Protein AF-A0A447RJL2-F1 (afdb_monomer_lite)

Secondary structure (DSSP, 8-state):
-HHHHHHHHHHHHHHHHHT--HHHHHHHHHHHHHHHHHHHHHHHHTSSS-HHHHHHTTT----HHHHHHHHHHHHHHHHHHHHHHHHHHHHS-HHHHHHIIIIIHHHHHHHHHHHHHHHHHHHS------

Radius of gyration: 19.76 Å; chains: 1; bounding box: 54×34×52 Å

Sequence (130 aa):
MALITFVLVAVFGGLTIFFHNDEFIKWKVTVIYALFAGALLFSQWVMKKPLIQRMLGKELSLPQQVWSRLNLAWAVFFILCGLANIYIAFWLPQNIWVNFKVFGLTALTLVFTLLSGIYIYRHMPQDDHH

InterPro domains:
  IPR006008 Inner membrane-spanning protein YciB [PF04279] (1-126)
  IPR006008 Inner membrane-spanning protein YciB [PTHR36917] (1-129)
  IPR006008 Inner membrane-spanning protein YciB [TIGR00997] (1-128)

Organism: Klebsiella pneumoniae (NCBI:txid573)

Structure (mmCIF, N/CA/C/O backbone):
data_AF-A0A447RJL2-F1
#
_entry.id   AF-A0A447RJL2-F1
#
loop_
_atom_site.group_PDB
_atom_site.id
_atom_site.type_symbol
_atom_site.label_atom_id
_atom_site.label_alt_id
_atom_site.label_comp_id
_atom_site.label_asym_id
_atom_site.label_entity_id
_atom_site.label_seq_id
_atom_site.pdbx_PDB_ins_code
_atom_site.Cartn_x
_atom_site.Cartn_y
_atom_site.Cartn_z
_atom_site.occupancy
_atom_site.B_iso_or_equiv
_atom_site.auth_seq_id
_atom_site.auth_comp_id
_atom_site.auth_asym_id
_atom_site.auth_atom_id
_atom_site.pdbx_PDB_model_num
ATOM 1 N N . MET A 1 1 ? 36.050 -6.253 5.233 1.00 61.84 1 MET A N 1
ATOM 2 C CA . MET A 1 1 ? 34.704 -5.657 5.074 1.00 61.84 1 MET A CA 1
ATOM 3 C C . MET A 1 1 ? 34.436 -5.230 3.634 1.00 61.84 1 MET A C 1
ATOM 5 O O . MET A 1 1 ? 33.607 -5.868 3.009 1.00 61.84 1 MET A O 1
ATOM 9 N N . ALA A 1 2 ? 35.181 -4.278 3.056 1.00 76.50 2 ALA A N 1
ATOM 10 C CA . ALA A 1 2 ? 34.940 -3.783 1.688 1.00 76.50 2 ALA A CA 1
ATOM 11 C C . ALA A 1 2 ? 34.955 -4.859 0.579 1.00 76.50 2 ALA A C 1
ATOM 13 O O . ALA A 1 2 ? 34.136 -4.809 -0.328 1.00 76.50 2 ALA A O 1
ATOM 14 N N . LEU A 1 3 ? 35.839 -5.859 0.673 1.00 84.81 3 LEU A N 1
ATOM 15 C CA . LEU A 1 3 ? 35.963 -6.923 -0.333 1.00 84.81 3 LEU A CA 1
ATOM 16 C C . LEU A 1 3 ? 34.764 -7.888 -0.319 1.00 84.81 3 LEU A C 1
ATOM 18 O O . LEU A 1 3 ? 34.304 -8.325 -1.366 1.00 84.81 3 LEU A O 1
ATOM 22 N N . ILE A 1 4 ? 34.195 -8.140 0.864 1.00 81.62 4 ILE A N 1
ATOM 23 C CA . ILE A 1 4 ? 32.968 -8.932 1.027 1.00 81.62 4 ILE A CA 1
ATOM 24 C C . ILE A 1 4 ? 31.780 -8.150 0.464 1.00 81.62 4 ILE A C 1
ATOM 26 O O . ILE A 1 4 ? 30.994 -8.702 -0.298 1.00 81.62 4 ILE A O 1
ATOM 30 N N . THR A 1 5 ? 31.680 -6.853 0.770 1.00 81.81 5 THR A N 1
ATOM 31 C CA . THR A 1 5 ? 30.635 -5.981 0.217 1.00 81.81 5 THR A CA 1
ATOM 32 C C . THR A 1 5 ? 30.738 -5.876 -1.303 1.00 81.81 5 THR A C 1
ATOM 34 O O . THR A 1 5 ? 29.720 -5.932 -1.979 1.00 81.81 5 THR A O 1
ATOM 37 N N . PHE A 1 6 ? 31.952 -5.781 -1.852 1.00 87.50 6 PHE A N 1
ATOM 38 C CA . PHE A 1 6 ? 32.187 -5.735 -3.294 1.00 87.50 6 PHE A CA 1
ATOM 39 C C . PHE A 1 6 ? 31.759 -7.031 -3.980 1.00 87.50 6 PHE A C 1
ATOM 41 O O . PHE A 1 6 ? 31.018 -6.976 -4.953 1.00 87.50 6 PHE A O 1
ATOM 48 N N . VAL A 1 7 ? 32.159 -8.191 -3.451 1.00 88.62 7 VAL A N 1
ATOM 49 C CA . VAL A 1 7 ? 31.732 -9.493 -3.987 1.00 88.62 7 VAL A CA 1
ATOM 50 C C . VAL A 1 7 ? 30.215 -9.632 -3.906 1.00 88.62 7 VAL A C 1
ATOM 52 O O . VAL A 1 7 ? 29.590 -10.063 -4.867 1.00 88.62 7 VAL A O 1
ATOM 55 N N . LEU A 1 8 ? 29.600 -9.200 -2.806 1.00 82.56 8 LEU A N 1
ATOM 56 C CA . LEU A 1 8 ? 28.153 -9.259 -2.641 1.00 82.56 8 LEU A CA 1
ATOM 57 C C . LEU A 1 8 ? 27.439 -8.337 -3.645 1.00 82.56 8 LEU A C 1
ATOM 59 O O . LEU A 1 8 ? 26.529 -8.780 -4.336 1.00 82.56 8 LEU A O 1
ATOM 63 N N . VAL A 1 9 ? 27.893 -7.094 -3.812 1.00 83.88 9 VAL A N 1
ATOM 64 C CA . VAL A 1 9 ? 27.345 -6.142 -4.796 1.00 83.88 9 VAL A CA 1
ATOM 65 C C . VAL A 1 9 ? 27.595 -6.601 -6.234 1.00 83.88 9 VAL A C 1
ATOM 67 O O . VAL A 1 9 ? 26.712 -6.449 -7.069 1.00 83.88 9 VAL A O 1
ATOM 70 N N . ALA A 1 10 ? 28.745 -7.202 -6.535 1.00 84.44 10 ALA A N 1
ATOM 71 C CA . ALA A 1 10 ? 29.060 -7.725 -7.861 1.00 84.44 10 ALA A CA 1
ATOM 72 C C . ALA A 1 10 ? 28.231 -8.973 -8.197 1.00 84.44 10 ALA A C 1
ATOM 74 O O . ALA A 1 10 ? 27.753 -9.100 -9.320 1.00 84.44 10 ALA A O 1
ATOM 75 N N . VAL A 1 11 ? 27.998 -9.861 -7.227 1.00 82.19 11 VAL A N 1
ATOM 76 C CA . VAL A 1 11 ? 27.144 -11.044 -7.402 1.00 82.19 11 VAL A CA 1
ATOM 77 C C . VAL A 1 11 ? 25.680 -10.633 -7.531 1.00 82.19 11 VAL A C 1
ATOM 79 O O . VAL A 1 11 ? 25.029 -11.039 -8.486 1.00 82.19 11 VAL A O 1
ATOM 82 N N . PHE A 1 12 ? 25.158 -9.787 -6.639 1.00 69.19 12 PHE A N 1
ATOM 83 C CA . PHE A 1 12 ? 23.769 -9.318 -6.716 1.00 69.19 12 PHE A CA 1
ATOM 84 C C . PHE A 1 12 ? 23.528 -8.384 -7.911 1.00 69.19 12 PHE A C 1
ATOM 86 O O . PHE A 1 12 ? 22.501 -8.501 -8.576 1.00 69.19 12 PHE A O 1
ATOM 93 N N . GLY A 1 13 ? 24.468 -7.495 -8.229 1.00 71.69 13 GLY A N 1
ATOM 94 C CA . GLY A 1 13 ? 24.423 -6.628 -9.409 1.00 71.69 13 GLY A CA 1
ATOM 95 C C . GLY A 1 13 ? 24.562 -7.418 -10.711 1.00 71.69 13 GLY A C 1
ATOM 96 O O . GLY A 1 13 ? 23.803 -7.196 -11.650 1.00 71.69 13 GLY A O 1
ATOM 97 N N . GLY A 1 14 ? 25.447 -8.417 -10.733 1.00 73.69 14 GLY A N 1
ATOM 98 C CA . GLY A 1 14 ? 25.600 -9.358 -11.840 1.00 73.69 14 GLY A CA 1
ATOM 99 C C . GLY A 1 14 ? 24.362 -10.229 -12.041 1.00 73.69 14 GLY A C 1
ATOM 100 O O . GLY A 1 14 ? 23.894 -10.348 -13.165 1.00 73.69 14 GLY A O 1
ATOM 101 N N . LEU A 1 15 ? 23.760 -10.755 -10.970 1.00 62.94 15 LEU A N 1
ATOM 102 C CA . LEU A 1 15 ? 22.485 -11.485 -11.015 1.00 62.94 15 LEU A CA 1
ATOM 103 C C . LEU A 1 15 ? 21.327 -10.599 -11.486 1.00 62.94 15 LEU A C 1
ATOM 105 O O . LEU A 1 15 ? 20.468 -11.081 -12.215 1.00 62.94 15 LEU A O 1
ATOM 109 N N . THR A 1 16 ? 21.321 -9.312 -11.128 1.00 65.12 16 THR A N 1
ATOM 110 C CA . THR A 1 16 ? 20.315 -8.339 -11.591 1.00 65.12 16 THR A CA 1
ATOM 111 C C . THR A 1 16 ? 20.385 -8.141 -13.109 1.00 65.12 16 THR A C 1
ATOM 113 O O . THR A 1 16 ? 19.349 -8.091 -13.767 1.00 65.12 16 THR A O 1
ATOM 116 N N . ILE A 1 17 ? 21.596 -8.098 -13.675 1.00 64.88 17 ILE A N 1
ATOM 117 C CA . ILE A 1 17 ? 21.822 -8.012 -15.126 1.00 64.88 17 ILE A CA 1
ATOM 118 C C . ILE A 1 17 ? 21.575 -9.370 -15.800 1.00 64.88 17 ILE A C 1
ATOM 120 O O . ILE A 1 17 ? 20.953 -9.434 -16.854 1.00 64.88 17 ILE A O 1
ATOM 124 N N . PHE A 1 18 ? 22.021 -10.471 -15.194 1.00 61.44 18 PHE A N 1
ATOM 125 C CA . PHE A 1 18 ? 21.936 -11.814 -15.773 1.00 61.44 18 PHE A CA 1
ATOM 126 C C . PHE A 1 18 ? 20.496 -12.320 -15.863 1.00 61.44 18 PHE A C 1
ATOM 128 O O . PHE A 1 18 ? 20.121 -12.921 -16.864 1.00 61.44 18 PHE A O 1
ATOM 135 N N . PHE A 1 19 ? 19.666 -12.040 -14.853 1.00 58.47 19 PHE A N 1
ATOM 136 C CA . PHE A 1 19 ? 18.263 -12.440 -14.890 1.00 58.47 19 PHE A CA 1
ATOM 137 C C . PHE A 1 19 ? 17.418 -11.602 -15.853 1.00 58.47 19 PHE A C 1
ATOM 139 O O . PHE A 1 19 ? 16.343 -12.071 -16.216 1.00 58.47 19 PHE A O 1
ATOM 146 N N . HIS A 1 20 ? 17.863 -10.404 -16.275 1.00 54.38 20 HIS A N 1
ATOM 147 C CA . HIS A 1 20 ? 17.104 -9.528 -17.188 1.00 54.38 20 HIS A CA 1
ATOM 148 C C . HIS A 1 20 ? 15.631 -9.337 -16.763 1.00 54.38 20 HIS A C 1
ATOM 150 O O . HIS A 1 20 ? 14.749 -9.137 -17.592 1.00 54.38 20 HIS A O 1
ATOM 156 N N . ASN A 1 21 ? 15.324 -9.456 -15.467 1.00 58.53 21 ASN A N 1
ATOM 157 C CA . ASN A 1 21 ? 13.955 -9.722 -15.039 1.00 58.53 21 ASN A CA 1
ATOM 158 C C . ASN A 1 21 ? 13.375 -8.553 -14.245 1.00 58.53 21 ASN A C 1
ATOM 160 O O . ASN A 1 21 ? 13.142 -8.640 -13.037 1.00 58.53 21 ASN A O 1
ATOM 164 N N . ASP A 1 22 ? 13.086 -7.456 -14.946 1.00 60.06 22 ASP A N 1
ATOM 165 C CA . ASP A 1 22 ? 12.184 -6.415 -14.434 1.00 60.06 22 ASP A CA 1
ATOM 166 C C . ASP A 1 22 ? 10.855 -7.021 -13.950 1.00 60.06 22 ASP A C 1
ATOM 168 O O . ASP A 1 22 ? 10.245 -6.543 -12.991 1.00 60.06 22 ASP A O 1
ATOM 172 N N . GLU A 1 23 ? 10.436 -8.127 -14.565 1.00 66.94 23 GLU A N 1
ATOM 173 C CA . GLU A 1 23 ? 9.261 -8.906 -14.190 1.00 66.94 23 GLU A CA 1
ATOM 174 C C . GLU A 1 23 ? 9.357 -9.487 -12.774 1.00 66.94 23 GLU A C 1
ATOM 176 O O . GLU A 1 23 ? 8.385 -9.400 -12.023 1.00 66.94 23 GLU A O 1
ATOM 181 N N . PHE A 1 24 ? 10.522 -9.974 -12.337 1.00 68.94 24 PHE A N 1
ATOM 182 C CA . PHE A 1 24 ? 10.695 -10.473 -10.966 1.00 68.94 24 PHE A CA 1
ATOM 183 C C . PHE A 1 24 ? 10.484 -9.365 -9.924 1.00 68.94 24 PHE A C 1
ATOM 185 O O . PHE A 1 24 ? 9.826 -9.572 -8.899 1.00 68.94 24 PHE A O 1
ATOM 192 N N . ILE A 1 25 ? 10.987 -8.156 -10.192 1.00 70.62 25 ILE A N 1
ATOM 193 C CA . ILE A 1 25 ? 10.814 -7.013 -9.285 1.00 70.62 25 ILE A CA 1
ATOM 194 C C . ILE A 1 25 ? 9.350 -6.545 -9.283 1.00 70.62 25 ILE A C 1
ATOM 196 O O . ILE A 1 25 ? 8.825 -6.190 -8.222 1.00 70.62 25 ILE A O 1
ATOM 200 N N . LYS A 1 26 ? 8.678 -6.576 -10.439 1.00 74.62 26 LYS A N 1
ATOM 201 C CA . LYS A 1 26 ? 7.245 -6.268 -10.578 1.00 74.62 26 LYS A CA 1
ATOM 202 C C . LYS A 1 26 ? 6.373 -7.259 -9.798 1.00 74.62 26 LYS A C 1
ATOM 204 O O . LYS A 1 26 ? 5.535 -6.829 -9.000 1.00 74.62 26 LYS A O 1
ATOM 209 N N . TRP A 1 27 ? 6.626 -8.562 -9.944 1.00 78.06 27 TRP A N 1
ATOM 210 C CA . TRP A 1 27 ? 5.924 -9.629 -9.222 1.00 78.06 27 TRP A CA 1
ATOM 211 C C . TRP A 1 27 ? 6.169 -9.584 -7.715 1.00 78.06 27 TRP A C 1
ATOM 213 O O . TRP A 1 27 ? 5.224 -9.771 -6.947 1.0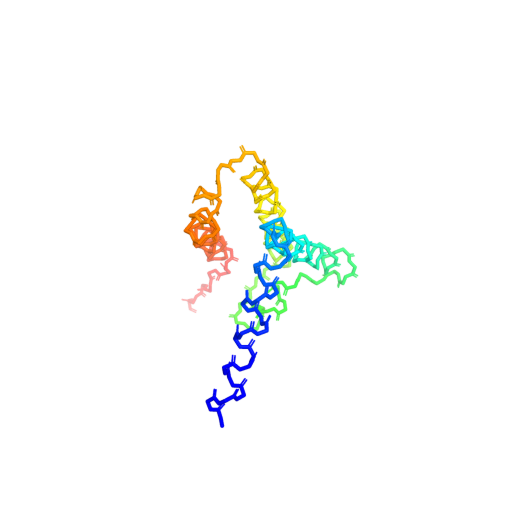0 78.06 27 TRP A O 1
ATOM 223 N N . LYS A 1 28 ? 7.393 -9.265 -7.272 1.00 79.56 28 LYS A N 1
ATOM 224 C CA . LYS A 1 28 ? 7.717 -9.115 -5.844 1.00 79.56 28 LYS A CA 1
ATOM 225 C C . LYS A 1 28 ? 6.764 -8.142 -5.145 1.00 79.56 28 LYS A C 1
ATOM 227 O O . LYS A 1 28 ? 6.274 -8.445 -4.061 1.00 79.56 28 LYS A O 1
ATOM 232 N N . VAL A 1 29 ? 6.486 -6.991 -5.762 1.00 82.19 29 VAL A N 1
ATOM 233 C CA . VAL A 1 29 ? 5.576 -5.977 -5.199 1.00 82.19 29 VAL A CA 1
ATOM 234 C C . VAL A 1 29 ? 4.142 -6.514 -5.117 1.00 82.19 29 VAL A C 1
ATOM 236 O O . VAL A 1 29 ? 3.508 -6.412 -4.069 1.00 82.19 29 VAL A O 1
ATOM 239 N N . THR A 1 30 ? 3.654 -7.153 -6.182 1.00 86.69 30 THR A N 1
ATOM 240 C CA . THR A 1 30 ? 2.306 -7.740 -6.230 1.00 86.69 30 THR A CA 1
ATOM 241 C C . THR A 1 30 ? 2.100 -8.822 -5.172 1.00 86.69 30 THR A C 1
ATOM 243 O O . THR A 1 30 ? 1.093 -8.807 -4.465 1.00 86.69 30 THR A O 1
ATOM 246 N N . VAL A 1 31 ? 3.055 -9.748 -5.036 1.00 87.94 31 VAL A N 1
ATOM 247 C CA . VAL A 1 31 ? 2.969 -10.857 -4.073 1.00 87.94 31 VAL A CA 1
ATOM 248 C C . VAL A 1 31 ? 2.911 -10.326 -2.645 1.00 87.94 31 VAL A C 1
ATOM 250 O O . VAL A 1 31 ? 2.100 -10.799 -1.856 1.00 87.94 31 VAL A O 1
ATOM 253 N N . ILE A 1 32 ? 3.709 -9.305 -2.318 1.00 89.38 32 ILE A N 1
ATOM 254 C CA . ILE A 1 32 ? 3.683 -8.680 -0.991 1.00 89.38 32 ILE A CA 1
ATOM 255 C C . ILE A 1 32 ? 2.292 -8.106 -0.691 1.00 89.38 32 ILE A C 1
ATOM 257 O O . ILE A 1 32 ? 1.740 -8.377 0.375 1.00 89.38 32 ILE A O 1
ATOM 261 N N . TYR A 1 33 ? 1.686 -7.370 -1.626 1.00 89.00 33 TYR A N 1
ATOM 262 C CA . TYR A 1 33 ? 0.344 -6.817 -1.423 1.00 89.00 33 TYR A CA 1
ATOM 263 C C . TYR A 1 33 ? -0.740 -7.886 -1.304 1.00 89.00 33 TYR A C 1
ATOM 265 O O . TYR A 1 33 ? -1.596 -7.791 -0.423 1.00 89.00 33 TYR A O 1
ATOM 273 N N . ALA A 1 34 ? -0.676 -8.931 -2.129 1.00 89.12 34 ALA A N 1
ATOM 274 C CA . ALA A 1 34 ? -1.592 -10.061 -2.039 1.00 89.12 34 ALA A CA 1
ATOM 275 C C . ALA A 1 34 ? -1.469 -10.788 -0.688 1.00 89.12 34 ALA A C 1
ATOM 277 O O . ALA A 1 34 ? -2.484 -11.131 -0.084 1.00 89.12 34 ALA A O 1
ATOM 278 N N . LEU A 1 35 ? -0.245 -10.966 -0.177 1.00 91.06 35 LEU A N 1
ATOM 279 C CA . LEU A 1 35 ? -0.001 -11.554 1.141 1.00 91.06 35 LEU A CA 1
ATOM 280 C C . LEU A 1 35 ? -0.563 -10.684 2.268 1.00 91.06 35 LEU A C 1
ATOM 282 O O . LEU A 1 35 ? -1.220 -11.217 3.158 1.00 91.06 35 LEU A O 1
ATOM 286 N N . PHE A 1 36 ? -0.363 -9.362 2.229 1.00 89.75 36 PHE A N 1
ATOM 287 C CA . PHE A 1 36 ? -0.937 -8.458 3.232 1.00 89.75 36 PHE A CA 1
ATOM 288 C C . PHE A 1 36 ? -2.467 -8.469 3.205 1.00 89.75 36 PHE A C 1
ATOM 290 O O . PHE A 1 36 ? -3.096 -8.623 4.252 1.00 89.75 36 PHE A O 1
ATOM 297 N N . ALA A 1 37 ? -3.071 -8.371 2.020 1.00 89.62 37 ALA A N 1
ATOM 298 C CA . ALA A 1 37 ? -4.517 -8.473 1.863 1.00 89.62 37 ALA A CA 1
ATOM 299 C C . ALA A 1 37 ? -5.053 -9.813 2.386 1.00 89.62 37 ALA A C 1
ATOM 301 O O . ALA A 1 37 ? -5.990 -9.841 3.185 1.00 89.62 37 ALA A O 1
ATOM 302 N N . GLY A 1 38 ? -4.421 -10.919 1.986 1.00 89.44 38 GLY A N 1
ATOM 303 C CA . GLY A 1 38 ? -4.774 -12.263 2.427 1.00 89.44 38 GLY A CA 1
ATOM 304 C C . GLY A 1 38 ? -4.650 -12.427 3.939 1.00 89.44 38 GLY A C 1
ATOM 305 O O . GLY A 1 38 ? -5.574 -12.931 4.568 1.00 89.44 38 GLY A O 1
ATOM 306 N N . ALA A 1 39 ? -3.567 -11.938 4.546 1.00 88.12 39 ALA A N 1
ATOM 307 C CA . ALA A 1 39 ? -3.359 -11.990 5.991 1.00 88.12 39 ALA A CA 1
ATOM 308 C C . ALA A 1 39 ? -4.421 -11.188 6.760 1.00 88.12 39 ALA A C 1
ATOM 310 O O . ALA A 1 39 ? -4.932 -11.663 7.777 1.00 88.12 39 ALA A O 1
ATOM 311 N N . LEU A 1 40 ? -4.796 -10.002 6.270 1.00 87.19 40 LEU A N 1
ATOM 312 C CA . LEU A 1 40 ? -5.846 -9.183 6.882 1.00 87.19 40 LEU A CA 1
ATOM 313 C C . LEU A 1 40 ? -7.220 -9.854 6.791 1.00 87.19 40 LEU A C 1
ATOM 315 O O . LEU A 1 40 ? -7.933 -9.910 7.798 1.00 87.19 40 LEU A O 1
ATOM 319 N N . LEU A 1 41 ? -7.583 -10.392 5.623 1.00 88.06 41 LEU A N 1
ATOM 320 C CA . LEU A 1 41 ? -8.847 -11.112 5.436 1.00 88.06 41 LEU A CA 1
ATOM 321 C C . LEU A 1 41 ? -8.882 -12.402 6.260 1.00 88.06 41 LEU A C 1
ATOM 323 O O . LEU A 1 41 ? -9.861 -12.666 6.957 1.00 88.06 41 LEU A O 1
ATOM 327 N N . PHE A 1 42 ? -7.789 -13.166 6.256 1.00 87.12 42 PHE A N 1
ATOM 328 C CA . PHE A 1 42 ? -7.648 -14.389 7.041 1.00 87.12 42 PHE A CA 1
ATOM 329 C C . PHE A 1 42 ? -7.749 -14.107 8.543 1.00 87.12 42 PHE A C 1
ATOM 331 O O . PHE A 1 42 ? -8.480 -14.796 9.251 1.00 87.12 42 PHE A O 1
ATOM 338 N N . SER A 1 43 ? -7.101 -13.053 9.047 1.00 84.81 43 SER A N 1
ATOM 339 C CA . SER A 1 43 ? -7.236 -12.644 10.452 1.00 84.81 43 SER A CA 1
ATOM 340 C C . SER A 1 43 ? -8.683 -12.294 10.811 1.00 84.81 43 SER A C 1
ATOM 342 O O . SER A 1 43 ? -9.156 -12.622 11.901 1.00 84.81 43 SER A O 1
ATOM 344 N N . GLN A 1 44 ? -9.410 -11.653 9.897 1.00 80.88 44 GLN A N 1
ATOM 345 C CA . GLN A 1 44 ? -10.798 -11.265 10.125 1.00 80.88 44 GLN A CA 1
ATOM 346 C C . GLN A 1 44 ? -11.758 -12.460 10.109 1.00 80.88 44 GLN A C 1
ATOM 348 O O . GLN A 1 44 ? -12.615 -12.550 10.987 1.00 80.88 44 GLN A O 1
ATOM 353 N N . TRP A 1 45 ? -11.614 -13.383 9.156 1.00 78.69 45 TRP A N 1
ATOM 354 C CA . TRP A 1 45 ? -12.525 -14.524 9.007 1.00 78.69 45 TRP A CA 1
ATOM 355 C C . TRP A 1 45 ? -12.165 -15.725 9.881 1.00 78.69 45 TRP A C 1
ATOM 357 O O . TRP A 1 45 ? -13.064 -16.368 10.418 1.00 78.69 45 TRP A O 1
ATOM 367 N N . VAL A 1 46 ? -10.875 -16.006 10.082 1.00 76.25 46 VAL A N 1
ATOM 368 C CA . VAL A 1 46 ? -10.417 -17.172 10.855 1.00 76.25 46 VAL A CA 1
ATOM 369 C C . VAL A 1 46 ? -10.201 -16.821 12.321 1.00 76.25 46 VAL A C 1
ATOM 371 O O . VAL A 1 46 ? -10.698 -17.520 13.199 1.00 76.25 46 VAL A O 1
ATOM 374 N N . MET A 1 47 ? -9.506 -15.717 12.619 1.00 70.88 47 MET A N 1
ATOM 375 C CA . MET A 1 47 ? -9.203 -15.356 14.012 1.00 70.88 47 MET A CA 1
ATOM 376 C C . MET A 1 47 ? -10.299 -14.520 14.685 1.00 70.88 47 MET A C 1
ATOM 378 O O . MET A 1 47 ? -10.202 -14.280 15.890 1.00 70.88 47 MET A O 1
ATOM 382 N N . LYS A 1 48 ? -11.307 -14.040 13.933 1.00 72.38 48 LYS A N 1
ATOM 383 C CA . LYS A 1 48 ? -12.376 -13.115 14.384 1.00 72.38 48 LYS A CA 1
ATOM 384 C C . LYS A 1 48 ? -11.863 -11.864 15.120 1.00 72.38 48 LYS A C 1
ATOM 386 O O . LYS A 1 48 ? -12.628 -11.136 15.751 1.00 72.38 48 LYS A O 1
ATOM 391 N N . LYS A 1 49 ? -10.558 -11.605 15.031 1.00 74.75 49 LYS A N 1
ATOM 392 C CA . LYS A 1 49 ? -9.848 -10.481 15.632 1.00 74.75 49 LYS A CA 1
ATOM 393 C C . LYS A 1 49 ? -9.101 -9.783 14.498 1.00 74.75 49 LYS A C 1
ATOM 395 O O . LYS A 1 49 ? -8.133 -10.348 13.984 1.00 74.75 49 LYS A O 1
ATOM 400 N N . PRO A 1 50 ? -9.569 -8.600 14.072 1.00 82.50 50 PRO A N 1
ATOM 401 C CA . PRO A 1 50 ? -8.891 -7.766 13.091 1.00 82.50 50 PRO A CA 1
ATOM 402 C C . PRO A 1 50 ? -7.404 -7.603 13.426 1.00 82.50 50 PRO A C 1
ATOM 404 O O . PRO A 1 50 ? -7.051 -7.318 14.572 1.00 82.50 50 PRO A O 1
ATOM 407 N N . LEU A 1 51 ? -6.518 -7.778 12.444 1.00 79.94 51 LEU A N 1
ATOM 408 C CA . LEU A 1 51 ? -5.072 -7.702 12.686 1.00 79.94 51 LEU A CA 1
ATOM 409 C C . LEU A 1 51 ? -4.678 -6.279 13.110 1.00 79.94 51 LEU A C 1
ATOM 411 O O . LEU A 1 51 ? -3.874 -6.087 14.018 1.00 79.94 51 LEU A O 1
ATOM 415 N N . ILE A 1 52 ? -5.347 -5.289 12.515 1.00 82.25 52 ILE A N 1
ATOM 416 C CA . ILE A 1 52 ? -5.187 -3.867 12.833 1.00 82.25 52 ILE A CA 1
ATOM 417 C C . ILE A 1 52 ? -5.546 -3.575 14.294 1.00 82.25 52 ILE A C 1
ATOM 419 O O . ILE A 1 52 ? -4.840 -2.820 14.955 1.00 82.25 52 ILE A O 1
ATOM 423 N N . GLN A 1 53 ? -6.567 -4.245 14.842 1.00 82.19 53 GLN A N 1
ATOM 424 C CA . GLN A 1 53 ? -6.904 -4.145 16.265 1.00 82.19 53 GLN A CA 1
ATOM 425 C C . GLN A 1 53 ? -5.784 -4.691 17.154 1.00 82.19 53 GLN A C 1
ATOM 427 O O . GLN A 1 53 ? -5.541 -4.151 18.224 1.00 82.19 53 GLN A O 1
ATOM 432 N N . ARG A 1 54 ? -5.064 -5.743 16.743 1.00 78.69 54 ARG A N 1
ATOM 433 C CA . ARG A 1 54 ? -3.921 -6.239 17.532 1.00 78.69 54 ARG A CA 1
ATOM 434 C C . ARG A 1 54 ? -2.746 -5.265 17.538 1.00 78.69 54 ARG A C 1
ATOM 436 O O . ARG A 1 54 ? -2.014 -5.229 18.521 1.00 78.69 54 ARG A O 1
ATOM 443 N N . MET A 1 55 ? -2.567 -4.512 16.454 1.00 79.75 55 MET A N 1
ATOM 444 C CA . MET A 1 55 ? -1.479 -3.542 16.323 1.00 79.75 55 MET A CA 1
ATOM 445 C C . MET A 1 55 ? -1.781 -2.231 17.057 1.00 79.75 55 MET A C 1
ATOM 447 O O . MET A 1 55 ? -0.911 -1.719 17.749 1.00 79.75 55 MET A O 1
ATOM 451 N N . LEU A 1 56 ? -3.006 -1.710 16.928 1.00 79.62 56 LEU A N 1
ATOM 452 C CA . LEU A 1 56 ? -3.394 -0.380 17.425 1.00 79.62 56 LEU A CA 1
ATOM 453 C C . LEU A 1 56 ? -4.316 -0.408 18.651 1.00 79.62 56 LEU A C 1
ATOM 455 O O . LEU A 1 56 ? -4.468 0.603 19.324 1.00 79.62 56 LEU A O 1
ATOM 459 N N . GLY A 1 57 ? -4.924 -1.547 18.977 1.00 74.25 57 GLY A N 1
ATOM 460 C CA . GLY A 1 57 ? -5.905 -1.655 20.062 1.00 74.25 57 GLY A CA 1
ATOM 461 C C . GLY A 1 57 ? -5.326 -1.553 21.474 1.00 74.25 57 GLY A C 1
ATOM 462 O O . GLY A 1 57 ? -6.090 -1.598 22.429 1.00 74.25 57 GLY A O 1
ATOM 463 N N . LYS A 1 58 ? -3.997 -1.440 21.619 1.00 74.19 58 LYS A N 1
ATOM 464 C CA . LYS A 1 58 ? -3.359 -1.073 22.895 1.00 74.19 58 LYS A CA 1
ATOM 465 C C . LYS A 1 58 ? -3.448 0.427 23.173 1.00 74.19 58 LYS A C 1
ATOM 467 O O . LYS A 1 58 ? -3.580 0.809 24.324 1.00 74.19 58 LYS A O 1
ATOM 472 N N . GLU A 1 59 ? -3.390 1.236 22.118 1.00 74.62 59 GLU A N 1
ATOM 473 C CA . GLU A 1 59 ? -3.362 2.699 22.198 1.00 74.62 59 GLU A CA 1
ATOM 474 C C . GLU A 1 59 ? -4.755 3.313 21.989 1.00 74.62 59 GLU A C 1
ATOM 476 O O . GLU A 1 59 ? -4.994 4.452 22.370 1.00 74.62 59 GLU A O 1
ATOM 481 N N . LEU A 1 60 ? -5.683 2.575 21.361 1.00 77.44 60 LEU A N 1
ATOM 482 C CA . LEU A 1 60 ? -6.995 3.085 20.956 1.00 77.44 60 LEU A CA 1
ATOM 483 C C . LEU A 1 60 ? -8.128 2.144 21.391 1.00 77.44 60 LEU A C 1
ATOM 485 O O . LEU A 1 60 ? -8.117 0.955 21.062 1.00 77.44 60 LEU A O 1
ATOM 489 N N . SER A 1 61 ? -9.153 2.685 22.054 1.00 75.56 61 SER A N 1
ATOM 490 C CA . SER A 1 61 ? -10.400 1.982 22.376 1.00 75.56 61 SER A CA 1
ATOM 491 C C . SER A 1 61 ? -11.475 2.308 21.329 1.00 75.56 61 SER A C 1
ATOM 493 O O . SER A 1 61 ? -12.028 3.400 21.270 1.00 75.56 61 SER A O 1
ATOM 495 N N . LEU A 1 62 ? -11.774 1.346 20.452 1.00 79.81 62 LEU A N 1
ATOM 496 C CA . LEU A 1 62 ? -12.829 1.483 19.438 1.00 79.81 62 LEU A CA 1
ATOM 497 C C . LEU A 1 62 ? -13.782 0.282 19.478 1.00 79.81 62 LEU A C 1
ATOM 499 O O . LEU A 1 62 ? -13.339 -0.833 19.785 1.00 79.81 62 LEU A O 1
ATOM 503 N N . PRO A 1 63 ? -15.064 0.465 19.103 1.00 82.00 63 PRO A N 1
ATOM 504 C CA . PRO A 1 63 ? -16.015 -0.632 18.958 1.00 82.00 63 PRO A CA 1
ATOM 505 C C . PRO A 1 63 ? -15.520 -1.720 17.995 1.00 82.00 63 PRO A C 1
ATOM 507 O O . PRO A 1 63 ? -14.909 -1.435 16.961 1.00 82.00 63 PRO A O 1
ATOM 510 N N . GLN A 1 64 ? -15.854 -2.983 18.278 1.00 80.81 64 GLN A N 1
ATOM 511 C CA . GLN A 1 64 ? -15.409 -4.132 17.476 1.00 80.81 64 GLN A CA 1
ATOM 512 C C . GLN A 1 64 ? -15.833 -4.031 15.998 1.00 80.81 64 GLN A C 1
ATOM 514 O O . GLN A 1 64 ? -15.075 -4.417 15.103 1.00 80.81 64 GLN A O 1
ATOM 519 N N . GLN A 1 65 ? -17.013 -3.465 15.717 1.00 82.00 65 GLN A N 1
ATOM 520 C CA . GLN A 1 65 ? -17.475 -3.210 14.350 1.00 82.00 65 GLN A CA 1
ATOM 521 C C . GLN A 1 65 ? -16.549 -2.252 13.583 1.00 82.00 65 GLN A C 1
ATOM 523 O O . GLN A 1 65 ? -16.304 -2.474 12.396 1.00 82.00 65 GLN A O 1
ATOM 528 N N . VAL A 1 66 ? -16.012 -1.216 14.238 1.00 85.94 66 VAL A N 1
ATOM 529 C CA . VAL A 1 66 ? -15.119 -0.227 13.605 1.00 85.94 66 VAL A CA 1
ATOM 530 C C . VAL A 1 66 ? -13.793 -0.884 13.237 1.00 85.94 66 VAL A C 1
ATOM 532 O O . VAL A 1 66 ? -13.336 -0.738 12.104 1.00 85.94 66 VAL A O 1
ATOM 535 N N . TRP A 1 67 ? -13.234 -1.710 14.127 1.00 87.50 67 TRP A N 1
ATOM 536 C CA . TRP A 1 67 ? -12.031 -2.495 13.838 1.00 87.50 67 TRP A CA 1
ATOM 537 C C . TRP A 1 67 ? -12.204 -3.436 12.647 1.00 87.50 67 TRP A C 1
ATOM 539 O O . TRP A 1 67 ? -11.313 -3.542 11.803 1.00 87.50 67 TRP A O 1
ATOM 549 N N . SER A 1 68 ? -13.354 -4.110 12.556 1.00 85.94 68 SER A N 1
ATOM 550 C CA . SER A 1 68 ? -13.643 -5.006 11.434 1.00 85.94 68 SER A CA 1
ATOM 551 C C . SER A 1 68 ? -13.784 -4.248 10.115 1.00 85.94 68 SER A C 1
ATOM 553 O O . SER A 1 68 ? -13.316 -4.738 9.088 1.00 85.94 68 SER A O 1
ATOM 555 N N . ARG A 1 69 ? -14.409 -3.063 10.125 1.00 88.00 69 ARG A N 1
ATOM 556 C CA . ARG A 1 69 ? -14.524 -2.212 8.931 1.00 88.00 69 ARG A CA 1
ATOM 557 C C . ARG A 1 69 ? -13.168 -1.669 8.502 1.00 88.00 69 ARG A C 1
ATOM 559 O O . ARG A 1 69 ? -12.859 -1.710 7.317 1.00 88.00 69 ARG A O 1
ATOM 566 N N . LEU A 1 70 ? -12.348 -1.226 9.453 1.00 89.50 70 LEU A N 1
ATOM 567 C CA . LEU A 1 70 ? -11.008 -0.715 9.186 1.00 89.50 70 LEU A CA 1
ATOM 568 C C . LEU A 1 70 ? -10.113 -1.805 8.583 1.00 89.50 70 LEU A C 1
ATOM 570 O O . LEU A 1 70 ? -9.479 -1.585 7.558 1.00 89.50 70 LEU A O 1
ATOM 574 N N . ASN A 1 71 ? -10.112 -3.008 9.156 1.00 89.94 71 ASN A N 1
ATOM 575 C CA . ASN A 1 71 ? -9.344 -4.134 8.624 1.00 89.94 71 ASN A CA 1
ATOM 576 C C . ASN A 1 71 ? -9.792 -4.544 7.220 1.00 89.94 71 ASN A C 1
ATOM 578 O O . ASN A 1 71 ? -8.943 -4.779 6.362 1.00 89.94 71 ASN A O 1
ATOM 582 N N . LEU A 1 72 ? -11.103 -4.558 6.963 1.00 89.62 72 LEU A N 1
ATOM 583 C CA . LEU A 1 72 ? -11.631 -4.785 5.620 1.00 89.62 72 LEU A CA 1
ATOM 584 C C . LEU A 1 72 ? -11.190 -3.679 4.650 1.00 89.62 72 LEU A C 1
ATOM 586 O O . LEU A 1 72 ? -10.754 -3.985 3.545 1.00 89.62 72 LEU A O 1
ATOM 590 N N . ALA A 1 73 ? -11.256 -2.411 5.062 1.00 91.50 73 ALA A N 1
ATOM 591 C CA . ALA A 1 73 ? -10.837 -1.281 4.238 1.00 91.50 73 ALA A CA 1
ATOM 592 C C . ALA A 1 73 ? -9.354 -1.388 3.850 1.00 91.50 73 ALA A C 1
ATOM 594 O O . ALA A 1 73 ? -9.018 -1.219 2.681 1.00 91.50 73 ALA A O 1
ATOM 595 N N . TRP A 1 74 ? -8.478 -1.736 4.795 1.00 92.00 74 TRP A N 1
ATOM 596 C CA . TRP A 1 74 ? -7.056 -1.972 4.523 1.00 92.00 74 TRP A CA 1
ATOM 597 C C . TRP A 1 74 ? -6.820 -3.188 3.625 1.00 92.00 74 TRP A C 1
ATOM 599 O O . TRP A 1 74 ? -5.976 -3.130 2.733 1.00 92.00 74 TRP A O 1
ATOM 609 N N . ALA A 1 75 ? -7.572 -4.276 3.806 1.00 91.62 75 ALA A N 1
ATOM 610 C CA . ALA A 1 75 ? -7.486 -5.430 2.915 1.00 91.62 75 ALA A CA 1
ATOM 611 C C . ALA A 1 75 ? -7.862 -5.058 1.473 1.00 91.62 75 ALA A C 1
ATOM 613 O O . ALA A 1 75 ? -7.123 -5.378 0.542 1.00 91.62 75 ALA A O 1
ATOM 614 N N . VAL A 1 76 ? -8.969 -4.330 1.292 1.00 92.62 76 VAL A N 1
ATOM 615 C CA . VAL A 1 76 ? -9.404 -3.817 -0.016 1.00 92.62 76 VAL A CA 1
ATOM 616 C C . VAL A 1 76 ? -8.363 -2.862 -0.595 1.00 92.62 76 VAL A C 1
ATOM 618 O O . VAL A 1 76 ? -8.027 -2.983 -1.769 1.00 92.62 76 VAL A O 1
ATOM 621 N N . PHE A 1 77 ? -7.795 -1.967 0.214 1.00 93.25 77 PHE A N 1
ATOM 622 C CA . PHE A 1 77 ? -6.728 -1.064 -0.215 1.00 93.25 77 PHE A CA 1
ATOM 623 C C . PHE A 1 77 ? -5.512 -1.829 -0.754 1.00 93.25 77 PHE A C 1
ATOM 625 O O . PHE A 1 77 ? -5.058 -1.547 -1.860 1.00 93.25 77 PHE A O 1
ATOM 632 N N . PHE A 1 78 ? -5.030 -2.853 -0.041 1.00 92.31 78 PHE A N 1
ATOM 633 C CA . PHE A 1 78 ? -3.913 -3.672 -0.518 1.00 92.31 78 PHE A CA 1
ATOM 634 C C . PHE A 1 78 ? -4.247 -4.460 -1.790 1.00 92.31 78 PHE A C 1
ATOM 636 O O . PHE A 1 78 ? -3.392 -4.567 -2.670 1.00 92.31 78 PHE A O 1
ATOM 643 N N . ILE A 1 79 ? -5.481 -4.954 -1.936 1.00 92.94 79 ILE A N 1
ATOM 644 C CA . ILE A 1 79 ? -5.942 -5.587 -3.184 1.00 92.94 79 ILE A CA 1
ATOM 645 C C . ILE A 1 79 ? -5.897 -4.580 -4.334 1.00 92.94 79 ILE A C 1
ATOM 647 O O . ILE A 1 79 ? -5.333 -4.881 -5.384 1.00 92.94 79 ILE A O 1
ATOM 651 N N . LEU A 1 80 ? -6.436 -3.374 -4.135 1.00 93.38 80 LEU A N 1
ATOM 652 C CA . LEU A 1 80 ? -6.433 -2.316 -5.145 1.00 93.38 80 LEU A CA 1
ATOM 653 C C . LEU A 1 80 ? -5.008 -1.892 -5.518 1.00 93.38 80 LEU A C 1
ATOM 655 O O . LEU A 1 80 ? -4.714 -1.754 -6.703 1.00 93.38 80 LEU A O 1
ATOM 659 N N . CYS A 1 81 ? -4.101 -1.755 -4.547 1.00 91.81 81 CYS A N 1
ATOM 660 C CA . CYS A 1 81 ? -2.685 -1.485 -4.806 1.00 91.81 81 CYS A CA 1
ATOM 661 C C . CYS A 1 81 ? -2.015 -2.618 -5.592 1.00 91.81 81 CYS A C 1
ATOM 663 O O . CYS A 1 81 ? -1.251 -2.344 -6.516 1.00 91.81 81 CYS A O 1
ATOM 665 N N . GLY A 1 82 ? -2.312 -3.877 -5.258 1.00 90.56 82 GLY A N 1
ATOM 666 C CA . GLY A 1 82 ? -1.830 -5.042 -5.997 1.00 90.56 82 GLY A CA 1
ATOM 667 C C . GLY A 1 82 ? -2.309 -5.038 -7.449 1.00 90.56 82 GLY A C 1
ATOM 668 O O . GLY A 1 82 ? -1.492 -5.158 -8.359 1.00 90.56 82 GLY A O 1
ATOM 669 N N . LEU A 1 83 ? -3.607 -4.821 -7.677 1.00 92.00 83 LEU A N 1
ATOM 670 C CA . LEU A 1 83 ? -4.202 -4.741 -9.016 1.00 92.00 83 LEU A CA 1
ATOM 671 C C . LEU A 1 83 ? -3.655 -3.557 -9.821 1.00 92.00 83 LEU A C 1
ATOM 673 O O . LEU A 1 83 ? -3.282 -3.728 -10.980 1.00 92.00 83 LEU A O 1
ATOM 677 N N . ALA A 1 84 ? -3.543 -2.378 -9.204 1.00 91.38 84 ALA A N 1
ATOM 678 C CA . ALA A 1 84 ? -2.944 -1.205 -9.829 1.00 91.38 84 ALA A CA 1
ATOM 679 C C . ALA A 1 84 ? -1.470 -1.453 -10.181 1.00 91.38 84 ALA A C 1
ATOM 681 O O . ALA A 1 84 ? -1.039 -1.102 -11.277 1.00 91.38 84 ALA A O 1
ATOM 682 N N . ASN A 1 85 ? -0.706 -2.112 -9.300 1.00 90.88 85 ASN A N 1
ATOM 683 C CA . ASN A 1 85 ? 0.674 -2.490 -9.593 1.00 90.88 85 ASN A CA 1
ATOM 684 C C . ASN A 1 85 ? 0.748 -3.463 -10.771 1.00 90.88 85 ASN A C 1
ATOM 686 O O . ASN A 1 85 ? 1.571 -3.230 -11.641 1.00 90.88 85 ASN A O 1
ATOM 690 N N . ILE A 1 86 ? -0.102 -4.496 -10.844 1.00 89.94 86 ILE A N 1
ATOM 691 C CA . ILE A 1 86 ? -0.152 -5.409 -12.002 1.00 89.94 86 ILE A CA 1
ATOM 692 C C . ILE A 1 86 ? -0.449 -4.616 -13.280 1.00 89.94 86 ILE A C 1
ATOM 694 O O . ILE A 1 86 ? 0.313 -4.692 -14.240 1.00 89.94 86 ILE A O 1
ATOM 698 N N . TYR A 1 87 ? -1.512 -3.811 -13.282 1.00 91.50 87 TYR A N 1
ATOM 699 C CA . TYR A 1 87 ? -1.896 -3.027 -14.454 1.00 91.50 87 TYR A CA 1
ATOM 700 C C . TYR A 1 87 ? -0.742 -2.138 -14.941 1.00 91.50 87 TYR A C 1
ATOM 702 O O . TYR A 1 87 ? -0.341 -2.199 -16.099 1.00 91.50 87 TYR A O 1
ATOM 710 N N . ILE A 1 88 ? -0.131 -1.372 -14.037 1.00 89.69 88 ILE A N 1
ATOM 711 C CA . ILE A 1 88 ? 0.945 -0.438 -14.381 1.00 89.69 88 ILE A CA 1
ATOM 712 C C . ILE A 1 88 ? 2.241 -1.178 -14.742 1.00 89.69 88 ILE A C 1
ATOM 714 O O . ILE A 1 88 ? 2.963 -0.757 -15.639 1.00 89.69 88 ILE A O 1
ATOM 718 N N . ALA A 1 89 ? 2.542 -2.291 -14.078 1.00 87.06 89 ALA A N 1
ATOM 719 C CA . ALA A 1 89 ? 3.750 -3.067 -14.322 1.00 87.06 89 ALA A CA 1
ATOM 720 C C . ALA A 1 89 ? 3.765 -3.754 -15.695 1.00 87.06 89 ALA A C 1
ATOM 722 O O . ALA A 1 89 ? 4.843 -3.874 -16.282 1.00 87.06 89 ALA A O 1
ATOM 723 N N . PHE A 1 90 ? 2.611 -4.220 -16.184 1.00 86.12 90 PHE A N 1
ATOM 724 C CA . PHE A 1 90 ? 2.520 -5.008 -17.420 1.00 86.12 90 PHE A CA 1
ATOM 725 C C . PHE A 1 90 ? 2.015 -4.215 -18.632 1.00 86.12 90 PHE A C 1
ATOM 727 O O . PHE A 1 90 ? 2.398 -4.547 -19.749 1.00 86.12 90 PHE A O 1
ATOM 734 N N . TRP A 1 91 ? 1.213 -3.159 -18.442 1.00 88.38 91 TRP A N 1
ATOM 735 C CA . TRP A 1 91 ? 0.663 -2.368 -19.556 1.00 88.38 91 TRP A CA 1
ATOM 736 C C . TRP A 1 91 ? 1.333 -1.008 -19.773 1.00 88.38 91 TRP A C 1
ATOM 738 O O . TRP A 1 91 ? 1.133 -0.412 -20.830 1.00 88.38 91 TRP A O 1
ATOM 748 N N . LEU A 1 92 ? 2.112 -0.492 -18.814 1.00 88.81 92 LEU A N 1
ATOM 749 C CA . LEU A 1 92 ? 2.750 0.823 -18.933 1.00 88.81 92 LEU A CA 1
ATOM 750 C C . LEU A 1 92 ? 4.283 0.738 -19.020 1.00 88.81 92 LEU A C 1
ATOM 752 O O . LEU A 1 92 ? 4.896 -0.224 -18.549 1.00 88.81 92 LEU A O 1
ATOM 756 N N . PRO A 1 93 ? 4.924 1.774 -19.594 1.00 88.44 93 PRO A N 1
ATOM 757 C CA . PRO A 1 93 ? 6.373 1.925 -19.603 1.00 88.44 93 PRO A CA 1
ATOM 758 C C . PRO A 1 93 ? 7.027 1.826 -18.213 1.00 88.44 93 PRO A C 1
ATOM 760 O O . PRO A 1 93 ? 6.486 2.278 -17.201 1.00 88.44 93 PRO A O 1
ATOM 763 N N . GLN A 1 94 ? 8.250 1.291 -18.169 1.00 82.31 94 GLN A N 1
ATOM 764 C CA . GLN A 1 94 ? 8.997 1.045 -16.928 1.00 82.31 94 GLN A CA 1
ATOM 765 C C . GLN A 1 94 ? 9.240 2.313 -16.099 1.00 82.31 94 GLN A C 1
ATOM 767 O O . GLN A 1 94 ? 9.164 2.262 -14.874 1.00 82.31 94 GLN A O 1
ATOM 772 N N . ASN A 1 95 ? 9.485 3.457 -16.740 1.00 86.19 95 ASN A N 1
ATOM 773 C CA . ASN A 1 95 ? 9.642 4.745 -16.057 1.00 86.19 95 ASN A CA 1
ATOM 774 C C . ASN A 1 95 ? 8.366 5.158 -15.297 1.00 86.19 95 ASN A C 1
ATOM 776 O O . ASN A 1 95 ? 8.451 5.649 -14.171 1.00 86.19 95 ASN A O 1
ATOM 780 N N . ILE A 1 96 ? 7.187 4.901 -15.871 1.00 88.06 96 ILE A N 1
ATOM 781 C CA . ILE A 1 96 ? 5.900 5.128 -15.208 1.00 88.06 96 ILE A CA 1
ATOM 782 C C . ILE A 1 96 ? 5.742 4.160 -14.038 1.00 88.06 96 ILE A C 1
ATOM 784 O O . ILE A 1 96 ? 5.361 4.589 -12.952 1.00 88.06 96 ILE A O 1
ATOM 788 N N . TRP A 1 97 ? 6.090 2.884 -14.215 1.00 89.62 97 TRP A N 1
ATOM 789 C CA . TRP A 1 97 ? 6.027 1.904 -13.130 1.00 89.62 97 TRP A CA 1
ATOM 790 C C . TRP A 1 97 ? 6.951 2.251 -11.953 1.00 89.62 97 TRP A C 1
ATOM 792 O O . TRP A 1 97 ? 6.511 2.188 -10.806 1.00 89.62 97 TRP A O 1
ATOM 802 N N . VAL A 1 98 ? 8.194 2.673 -12.203 1.00 85.38 98 VAL A N 1
ATOM 803 C CA . VAL A 1 98 ? 9.124 3.091 -11.137 1.00 85.38 98 VAL A CA 1
ATOM 804 C C . VAL A 1 98 ? 8.570 4.302 -10.381 1.00 85.38 98 VAL A C 1
ATOM 806 O O . VAL A 1 98 ? 8.520 4.282 -9.149 1.00 85.38 98 VAL A O 1
ATOM 809 N N . ASN A 1 99 ? 8.085 5.320 -11.097 1.00 90.25 99 ASN A N 1
ATOM 810 C CA . ASN A 1 99 ? 7.494 6.508 -10.479 1.00 90.25 99 ASN A CA 1
ATOM 811 C C . ASN A 1 99 ? 6.214 6.179 -9.704 1.00 90.25 99 ASN A C 1
ATOM 813 O O . ASN A 1 99 ? 6.021 6.668 -8.592 1.00 90.25 99 ASN A O 1
ATOM 817 N N . PHE A 1 100 ? 5.356 5.316 -10.246 1.00 89.62 100 PHE A N 1
ATOM 818 C CA . PHE A 1 100 ? 4.163 4.851 -9.551 1.00 89.62 100 PHE A CA 1
ATOM 819 C C . PHE A 1 100 ? 4.528 4.077 -8.285 1.00 89.62 100 PHE A C 1
ATOM 821 O O . PHE A 1 100 ? 3.956 4.326 -7.228 1.00 89.62 100 PHE A O 1
ATOM 828 N N . LYS A 1 101 ? 5.514 3.183 -8.359 1.00 85.44 101 LYS A N 1
ATOM 829 C CA . LYS A 1 101 ? 5.962 2.395 -7.213 1.00 85.44 101 LYS A CA 1
ATOM 830 C C . LYS A 1 101 ? 6.499 3.275 -6.084 1.00 85.44 101 LYS A C 1
ATOM 832 O O . LYS A 1 101 ? 6.208 3.011 -4.922 1.00 85.44 101 LYS A O 1
ATOM 837 N N . VAL A 1 102 ? 7.298 4.288 -6.414 1.00 87.12 102 VAL A N 1
ATOM 838 C CA . VAL A 1 102 ? 7.952 5.146 -5.415 1.00 87.12 102 VAL A CA 1
ATOM 839 C C . VAL A 1 102 ? 7.018 6.247 -4.925 1.00 87.12 102 VAL A C 1
ATOM 841 O O . VAL A 1 102 ? 6.849 6.407 -3.722 1.00 87.12 102 VAL A O 1
ATOM 844 N N . PHE A 1 103 ? 6.390 6.996 -5.828 1.00 91.88 103 PHE A N 1
ATOM 845 C CA . PHE A 1 103 ? 5.586 8.168 -5.476 1.00 91.88 103 PHE A CA 1
ATOM 846 C C . PHE A 1 103 ? 4.092 7.862 -5.444 1.00 91.88 103 PHE A C 1
ATOM 848 O O . PHE A 1 103 ? 3.419 8.254 -4.496 1.00 91.88 103 PHE A O 1
ATOM 855 N N . GLY A 1 104 ? 3.575 7.130 -6.433 1.00 90.88 104 GLY A N 1
ATOM 856 C CA . GLY A 1 104 ? 2.148 6.801 -6.526 1.00 90.88 104 GLY A CA 1
ATOM 857 C C . GLY A 1 104 ? 1.652 5.980 -5.335 1.00 90.88 104 GLY A C 1
ATOM 858 O O . GLY A 1 104 ? 0.718 6.388 -4.649 1.00 90.88 104 GLY A O 1
ATOM 859 N N . LEU A 1 105 ? 2.313 4.859 -5.037 1.00 89.31 105 LEU A N 1
ATOM 860 C CA . LEU A 1 105 ? 1.973 3.991 -3.906 1.00 89.31 105 LEU A CA 1
ATOM 861 C C . LEU A 1 105 ? 2.192 4.690 -2.563 1.00 89.31 105 LEU A C 1
ATOM 863 O O . LEU A 1 105 ? 1.376 4.528 -1.656 1.00 89.31 105 LEU A O 1
ATOM 867 N N . THR A 1 106 ? 3.246 5.499 -2.434 1.00 91.06 106 THR A N 1
ATOM 868 C CA . THR A 1 106 ? 3.494 6.282 -1.214 1.00 91.06 106 THR A CA 1
ATOM 869 C C . THR A 1 106 ? 2.394 7.315 -0.996 1.00 91.06 106 THR A C 1
ATOM 871 O O . THR A 1 106 ? 1.820 7.364 0.088 1.00 91.06 106 THR A O 1
ATOM 874 N N . ALA A 1 107 ? 2.026 8.082 -2.026 1.00 93.62 107 ALA A N 1
ATOM 875 C CA . ALA A 1 107 ? 0.934 9.049 -1.953 1.00 93.62 107 ALA A CA 1
ATOM 876 C C . ALA A 1 107 ? -0.406 8.368 -1.632 1.00 93.62 107 ALA A C 1
ATOM 878 O O . ALA A 1 107 ? -1.111 8.809 -0.726 1.00 93.62 107 ALA A O 1
ATOM 879 N N . LEU A 1 108 ? -0.724 7.253 -2.301 1.00 93.62 108 LEU A N 1
ATOM 880 C CA . LEU A 1 108 ? -1.915 6.444 -2.016 1.00 93.62 108 LEU A CA 1
ATOM 881 C C . LEU A 1 108 ? -1.947 5.977 -0.558 1.00 93.62 108 LEU A C 1
ATOM 883 O O . LEU A 1 108 ? -2.973 6.106 0.106 1.00 93.62 108 LEU A O 1
ATOM 887 N N . THR A 1 109 ? -0.823 5.470 -0.050 1.00 91.31 109 THR A N 1
ATOM 888 C CA . THR A 1 109 ? -0.720 4.979 1.331 1.00 91.31 109 THR A CA 1
ATOM 889 C C . THR A 1 109 ? -0.869 6.115 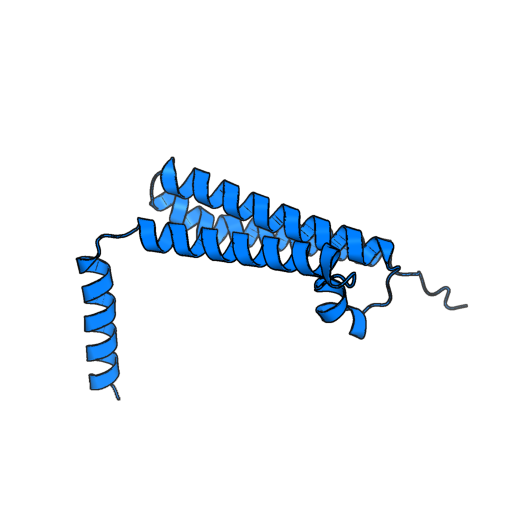2.333 1.00 91.31 109 THR A C 1
ATOM 891 O O . THR A 1 109 ? -1.570 5.953 3.330 1.00 91.31 109 THR A O 1
ATOM 894 N N . LEU A 1 110 ? -0.269 7.279 2.072 1.00 93.94 110 LEU A N 1
ATOM 895 C CA . LEU A 1 110 ? -0.412 8.462 2.923 1.00 93.94 110 LEU A CA 1
ATOM 896 C C . LEU A 1 110 ? -1.864 8.934 2.977 1.00 93.94 110 LEU A C 1
ATOM 898 O O . LEU A 1 110 ? -2.412 9.088 4.066 1.00 93.94 110 LEU A O 1
ATOM 902 N N . VAL A 1 111 ? -2.511 9.093 1.820 1.00 95.19 111 VAL A N 1
ATOM 903 C CA . VAL A 1 111 ? -3.925 9.484 1.742 1.00 95.19 111 VAL A CA 1
ATOM 904 C C . VAL A 1 111 ? -4.798 8.473 2.482 1.00 95.19 111 VAL A C 1
ATOM 906 O O . VAL A 1 111 ? -5.623 8.858 3.308 1.00 95.19 111 VAL A O 1
ATOM 909 N N . PHE A 1 112 ? -4.589 7.177 2.256 1.00 93.56 112 PHE A N 1
ATOM 910 C CA . PHE 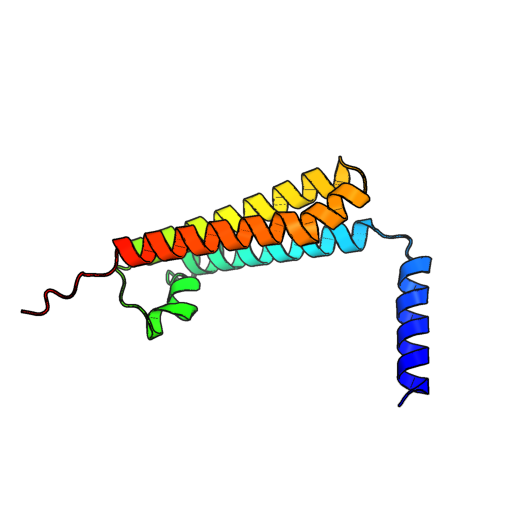A 1 112 ? -5.374 6.134 2.911 1.00 93.56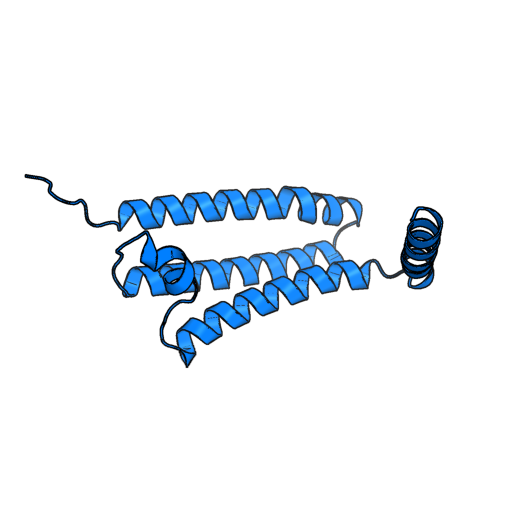 112 PHE A CA 1
ATOM 911 C C . PHE A 1 112 ? -5.146 6.074 4.428 1.00 93.56 112 PHE A C 1
ATOM 913 O O . PHE A 1 112 ? -6.086 5.857 5.195 1.00 93.56 112 PHE A O 1
ATOM 920 N N . THR A 1 113 ? -3.915 6.323 4.877 1.00 91.06 113 THR A N 1
ATOM 921 C CA . THR A 1 113 ? -3.573 6.402 6.302 1.00 91.06 113 THR A CA 1
ATOM 922 C C . THR A 1 113 ? -4.243 7.607 6.958 1.00 91.06 113 THR A C 1
ATOM 924 O O . THR A 1 113 ? -4.823 7.463 8.032 1.00 91.06 113 THR A O 1
ATOM 927 N N . LEU A 1 114 ? -4.249 8.771 6.301 1.00 93.50 114 LEU A N 1
ATOM 928 C CA . LEU A 1 114 ? -4.960 9.960 6.784 1.00 93.50 114 LEU A CA 1
ATOM 929 C C . LEU A 1 114 ? -6.471 9.716 6.866 1.00 93.50 114 LEU A C 1
ATOM 931 O O . LEU A 1 114 ? -7.080 9.999 7.894 1.00 93.50 114 LEU A O 1
ATOM 935 N N . LEU A 1 115 ? -7.070 9.128 5.826 1.00 92.88 115 LEU A N 1
ATOM 936 C CA . LEU A 1 115 ? -8.488 8.754 5.827 1.00 92.88 115 LEU A CA 1
ATOM 937 C C . LEU A 1 115 ? -8.813 7.760 6.949 1.00 92.88 115 LEU A C 1
ATOM 939 O O . LEU A 1 115 ? -9.822 7.917 7.635 1.00 92.88 115 LEU A O 1
ATOM 943 N N . SER A 1 116 ? -7.941 6.775 7.175 1.00 88.75 116 SER A N 1
ATOM 944 C CA . SER A 1 116 ? -8.061 5.820 8.281 1.00 88.75 116 SER A CA 1
ATOM 945 C C . SER A 1 116 ? -7.987 6.518 9.639 1.00 88.75 116 SER A C 1
ATOM 947 O O . SER A 1 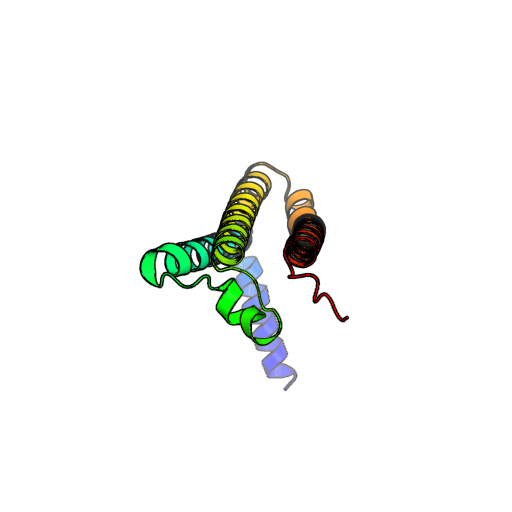116 ? -8.801 6.230 10.513 1.00 88.75 116 SER A O 1
ATOM 949 N N . GLY A 1 117 ? -7.055 7.460 9.808 1.00 87.94 117 GLY A N 1
ATOM 950 C CA . GLY A 1 117 ? -6.909 8.260 11.024 1.00 87.94 117 GLY A CA 1
ATOM 951 C C . GLY A 1 117 ? -8.137 9.126 11.306 1.00 87.94 117 GLY A C 1
ATOM 952 O O . GLY A 1 117 ? -8.652 9.105 12.420 1.00 87.94 117 GLY A O 1
ATOM 953 N N . ILE A 1 118 ? -8.673 9.811 10.291 1.00 89.44 118 ILE A N 1
ATOM 954 C CA . ILE A 1 118 ? -9.913 10.598 10.407 1.00 89.44 118 ILE A CA 1
ATOM 955 C C . ILE A 1 118 ? -11.103 9.688 10.743 1.00 89.44 118 ILE A C 1
ATOM 957 O O . ILE A 1 118 ? -11.928 10.029 11.591 1.00 89.44 118 ILE A O 1
ATOM 961 N N . TYR A 1 119 ? -11.194 8.520 10.102 1.00 88.69 119 TYR A N 1
ATOM 962 C CA . TYR A 1 119 ? -12.252 7.545 10.366 1.00 88.69 119 TYR A CA 1
ATOM 963 C C . TYR A 1 119 ? -12.208 7.033 11.808 1.00 88.69 119 TYR A C 1
ATOM 965 O O . TYR A 1 119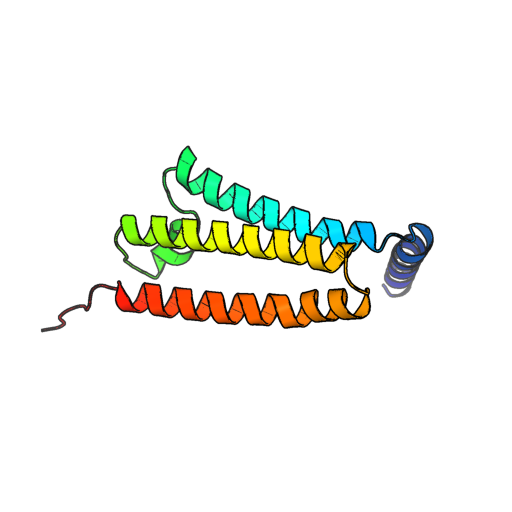 ? -13.251 6.971 12.460 1.00 88.69 119 TYR A O 1
ATOM 973 N N . ILE A 1 120 ? -11.010 6.717 12.306 1.00 87.12 120 ILE A N 1
ATOM 974 C CA . ILE A 1 120 ? -10.759 6.350 13.701 1.00 87.12 120 ILE A CA 1
ATOM 975 C C . ILE A 1 120 ? -11.174 7.489 14.631 1.00 87.12 120 ILE A C 1
ATOM 977 O O . ILE A 1 120 ? -11.998 7.258 15.506 1.00 87.12 120 ILE A O 1
ATOM 981 N N . TYR A 1 121 ? -10.667 8.705 14.410 1.00 86.25 121 TYR A N 1
ATOM 982 C CA . TYR A 1 121 ? -10.945 9.872 15.252 1.00 86.25 121 TYR A CA 1
ATOM 983 C C . TYR A 1 121 ? -12.446 10.153 15.368 1.00 86.25 121 TYR A C 1
ATOM 985 O O . TYR A 1 121 ? -12.957 10.407 16.451 1.00 86.25 121 TYR A O 1
ATOM 993 N N . ARG A 1 122 ? -13.187 10.018 14.264 1.00 83.69 122 ARG A N 1
ATOM 994 C CA . ARG A 1 122 ? -14.644 10.210 14.246 1.00 83.69 122 ARG A CA 1
ATOM 995 C C . ARG A 1 122 ? -15.428 9.132 15.007 1.00 83.69 122 ARG A C 1
ATOM 997 O O . ARG A 1 122 ? -16.583 9.365 15.346 1.00 83.69 122 ARG A O 1
ATOM 1004 N N . HIS A 1 123 ? -14.844 7.953 15.213 1.00 83.19 123 HIS A N 1
ATOM 1005 C CA . HIS A 1 123 ? -15.470 6.833 15.926 1.00 83.19 123 HIS A CA 1
ATOM 1006 C C . HIS A 1 123 ? -14.838 6.566 17.292 1.00 83.19 123 HIS A C 1
ATOM 1008 O O . HIS A 1 123 ? -15.244 5.614 17.964 1.00 83.19 123 HIS A O 1
ATOM 1014 N N . MET A 1 124 ? -13.855 7.372 17.699 1.00 76.50 124 MET A N 1
ATOM 1015 C CA . MET A 1 124 ? -13.434 7.407 19.087 1.00 76.50 124 MET A CA 1
ATOM 1016 C C . MET A 1 124 ? -14.621 7.891 19.914 1.00 76.50 124 MET A C 1
ATOM 1018 O O . MET A 1 124 ? -15.278 8.856 19.509 1.00 76.50 124 MET A O 1
ATOM 1022 N N . PRO A 1 125 ? -14.926 7.225 21.038 1.00 65.06 125 PRO A N 1
ATOM 1023 C CA . PRO A 1 125 ? -15.817 7.813 22.018 1.00 65.06 125 PRO A CA 1
ATOM 1024 C C . PRO A 1 125 ? -15.256 9.200 22.337 1.00 65.06 125 PRO A C 1
ATOM 1026 O O . PRO A 1 125 ? -14.080 9.324 22.679 1.00 65.06 125 PRO A O 1
ATOM 1029 N N . GLN A 1 126 ? -16.060 10.246 22.152 1.00 59.47 126 GLN A N 1
ATOM 1030 C CA . GLN A 1 126 ? -15.779 11.484 22.857 1.00 59.47 126 GLN A CA 1
ATOM 1031 C C . GLN A 1 126 ? -15.904 11.099 24.323 1.00 59.47 126 GLN A C 1
ATOM 1033 O O . GLN A 1 126 ? -17.000 10.775 24.775 1.00 59.47 126 GLN A O 1
ATOM 1038 N N . ASP A 1 127 ? -14.777 11.018 25.026 1.00 53.88 127 ASP A N 1
ATOM 1039 C CA . ASP A 1 127 ? -14.820 11.067 26.473 1.00 53.88 127 ASP A CA 1
ATOM 1040 C C . ASP A 1 127 ? -15.467 12.415 26.794 1.00 53.88 127 ASP A C 1
ATOM 1042 O O . ASP A 1 127 ? -14.836 13.471 26.688 1.00 53.88 127 ASP A O 1
ATOM 1046 N N . ASP A 1 128 ? -16.768 12.369 27.090 1.00 45.62 128 ASP A N 1
ATOM 1047 C CA . ASP A 1 128 ? -17.485 13.389 27.839 1.00 45.62 128 ASP A CA 1
ATOM 1048 C C . ASP A 1 128 ? -16.777 13.490 29.195 1.00 45.62 128 ASP A C 1
ATOM 1050 O O . ASP A 1 128 ? -17.191 12.914 30.200 1.00 45.62 128 ASP A O 1
ATOM 1054 N N . HIS A 1 129 ? -15.642 14.185 29.208 1.00 39.75 129 HIS A N 1
ATOM 1055 C CA . HIS A 1 129 ? -15.025 14.694 30.415 1.00 39.75 129 HIS A CA 1
ATOM 1056 C C . HIS A 1 129 ? -15.881 15.871 30.896 1.00 39.75 129 HIS A C 1
ATOM 1058 O O . HIS A 1 129 ? -15.585 17.035 30.617 1.00 39.75 129 HIS A O 1
ATOM 1064 N N . HIS A 1 130 ? -16.969 15.529 31.585 1.00 33.88 130 HIS A N 1
ATOM 1065 C CA . HIS A 1 130 ? -17.534 16.343 32.655 1.00 33.88 130 HIS A CA 1
ATOM 1066 C C . HIS A 1 130 ? -16.885 15.967 33.987 1.00 33.88 130 HIS A C 1
ATOM 1068 O O . HIS A 1 130 ? -16.646 14.759 34.213 1.00 33.88 130 HIS A O 1
#

pLDDT: mean 81.93, std 11.55, range [33.88, 95.19]

Foldseek 3Di:
DVVVVVVVCCVVVVCCVVVVPLVVVLVVLLVVLLVLLCVQVCCCPPVVQGPVCVVCVVPADFDSVLSSVLSNLSSVLSVVVSVVSVCCSPPHDPVSSVCCVPPVVVVSVVVSVVVSVVSRVVRGPPPPPD